Protein AF-A0A522B0C7-F1 (afdb_monomer)

Structure (mmCIF, N/CA/C/O backbone):
data_AF-A0A522B0C7-F1
#
_entry.id   AF-A0A522B0C7-F1
#
loop_
_atom_site.group_PDB
_atom_site.id
_atom_site.type_symbol
_atom_site.label_atom_id
_atom_site.label_alt_id
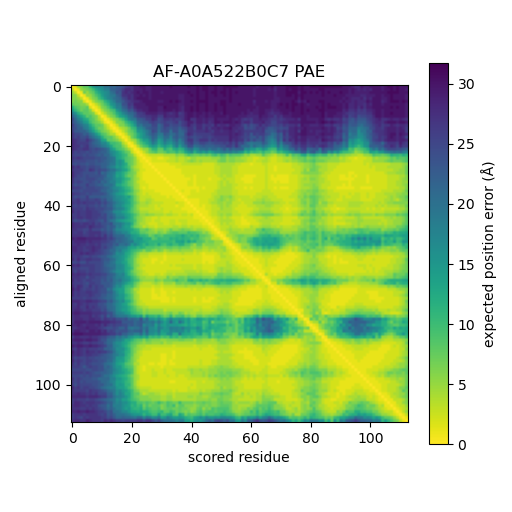_atom_site.label_comp_id
_atom_site.label_asym_id
_atom_site.label_entity_id
_atom_site.label_seq_id
_atom_site.pdbx_PDB_ins_code
_atom_site.Cartn_x
_atom_site.Cartn_y
_atom_site.Cartn_z
_atom_site.occupancy
_atom_site.B_iso_or_equiv
_atom_site.auth_seq_id
_atom_site.auth_comp_id
_atom_site.auth_asym_id
_atom_site.auth_atom_id
_atom_site.pdbx_PDB_model_num
ATOM 1 N N . MET A 1 1 ? -61.055 -35.235 2.290 1.00 40.44 1 MET A N 1
ATOM 2 C CA . MET A 1 1 ? -59.894 -34.708 1.541 1.00 40.44 1 MET A CA 1
ATOM 3 C C . MET A 1 1 ? -59.659 -33.285 2.010 1.00 40.44 1 MET A C 1
ATOM 5 O O . MET A 1 1 ? -60.556 -32.468 1.869 1.00 40.44 1 MET A O 1
ATOM 9 N N . ALA A 1 2 ? -58.532 -33.042 2.676 1.00 50.84 2 ALA A N 1
ATOM 10 C CA . ALA A 1 2 ? -58.157 -31.743 3.227 1.00 50.84 2 ALA A CA 1
ATOM 11 C C . ALA A 1 2 ? -57.279 -30.982 2.225 1.00 50.84 2 ALA A C 1
ATOM 13 O O . ALA A 1 2 ? -56.444 -31.598 1.566 1.00 50.84 2 ALA A O 1
ATOM 14 N N . ILE A 1 3 ? -57.442 -29.663 2.143 1.00 47.31 3 ILE A N 1
ATOM 15 C CA . ILE A 1 3 ? -56.501 -28.766 1.463 1.00 47.31 3 ILE A CA 1
ATOM 16 C C . ILE A 1 3 ? -56.241 -27.555 2.354 1.00 47.31 3 ILE A C 1
ATOM 18 O O . ILE A 1 3 ? -57.135 -27.046 3.027 1.00 47.31 3 ILE A O 1
ATOM 22 N N . ALA A 1 4 ? -54.961 -27.211 2.405 1.00 51.31 4 ALA A N 1
ATOM 23 C CA . ALA A 1 4 ? -54.277 -26.492 3.461 1.00 51.31 4 ALA A CA 1
ATOM 24 C C . ALA A 1 4 ? -54.275 -24.969 3.258 1.00 51.31 4 ALA A C 1
ATOM 26 O O . ALA A 1 4 ? -54.376 -24.472 2.139 1.00 51.31 4 ALA A O 1
ATOM 27 N N . ALA A 1 5 ? -54.117 -24.242 4.366 1.00 51.69 5 ALA A N 1
ATOM 28 C CA . ALA A 1 5 ? -53.943 -22.797 4.409 1.00 51.69 5 ALA A CA 1
ATOM 29 C C . ALA A 1 5 ? -52.477 -22.402 4.148 1.00 51.69 5 ALA A C 1
ATOM 31 O O . ALA A 1 5 ? -51.570 -22.964 4.760 1.00 51.69 5 ALA A O 1
ATOM 32 N N . CYS A 1 6 ? -52.245 -21.392 3.305 1.00 53.12 6 CYS A N 1
ATOM 33 C CA . CYS A 1 6 ? -50.950 -20.719 3.175 1.00 53.12 6 CYS A CA 1
ATOM 34 C C . CYS A 1 6 ? -51.035 -19.322 3.801 1.00 53.12 6 CYS A C 1
ATOM 36 O O . CYS A 1 6 ? -51.532 -18.384 3.183 1.00 53.12 6 CYS A O 1
ATOM 38 N N . GLY A 1 7 ? -50.536 -19.189 5.031 1.00 49.09 7 GLY A N 1
ATOM 39 C CA . GLY A 1 7 ? -50.169 -17.899 5.612 1.00 49.09 7 GLY A CA 1
ATOM 40 C C . GLY A 1 7 ? -48.756 -17.533 5.164 1.00 49.09 7 GLY A C 1
ATOM 41 O O . GLY A 1 7 ? -47.794 -18.168 5.586 1.00 49.09 7 GLY A O 1
ATOM 42 N N . GLY A 1 8 ? -48.630 -16.538 4.287 1.00 43.97 8 GLY A N 1
ATOM 43 C CA . GLY A 1 8 ? -47.344 -15.964 3.896 1.00 43.97 8 GLY A CA 1
ATOM 44 C C . GLY A 1 8 ? -46.868 -14.966 4.947 1.00 43.97 8 GLY A C 1
ATOM 45 O O . GLY A 1 8 ? -47.298 -13.816 4.944 1.00 43.97 8 GLY A O 1
ATOM 46 N N . GLY A 1 9 ? -46.011 -15.417 5.864 1.00 45.12 9 GLY A N 1
ATOM 47 C CA . GLY A 1 9 ? -45.264 -14.547 6.772 1.00 45.12 9 GLY A CA 1
ATOM 48 C C . GLY A 1 9 ? -44.138 -13.835 6.021 1.00 45.12 9 GLY A C 1
ATOM 49 O O . GLY A 1 9 ? -43.378 -14.473 5.295 1.00 45.12 9 GLY A O 1
ATOM 50 N N . GLY A 1 10 ? -44.057 -12.513 6.177 1.00 48.09 10 GLY A N 1
ATOM 51 C CA . GLY A 1 10 ? -43.008 -11.686 5.587 1.00 48.09 10 GLY A CA 1
ATOM 52 C C . GLY A 1 10 ? -41.617 -12.123 6.045 1.00 48.09 10 GLY A C 1
ATOM 53 O O . GLY A 1 10 ? -41.368 -12.282 7.238 1.00 48.09 10 GLY A O 1
ATOM 54 N N . ALA A 1 11 ? -40.713 -12.310 5.086 1.00 48.06 11 ALA A N 1
ATOM 55 C CA . ALA A 1 11 ? -39.305 -12.532 5.364 1.00 48.06 11 ALA A CA 1
ATOM 56 C C . ALA A 1 11 ? -38.674 -11.211 5.822 1.00 48.06 11 ALA A C 1
ATOM 58 O O . ALA A 1 11 ? -38.507 -10.278 5.036 1.00 48.06 11 ALA A O 1
ATOM 59 N N . THR A 1 12 ? -38.326 -11.123 7.101 1.00 55.12 12 THR A N 1
ATOM 60 C CA . THR A 1 12 ? -37.353 -10.149 7.596 1.00 55.12 12 THR A CA 1
ATOM 61 C C . THR A 1 12 ? -36.001 -10.445 6.938 1.00 55.12 12 THR A C 1
ATOM 63 O O . THR A 1 12 ? -35.596 -11.610 6.917 1.00 55.12 12 THR A O 1
ATOM 66 N N . PRO A 1 13 ? -35.272 -9.448 6.402 1.00 56.03 13 PRO A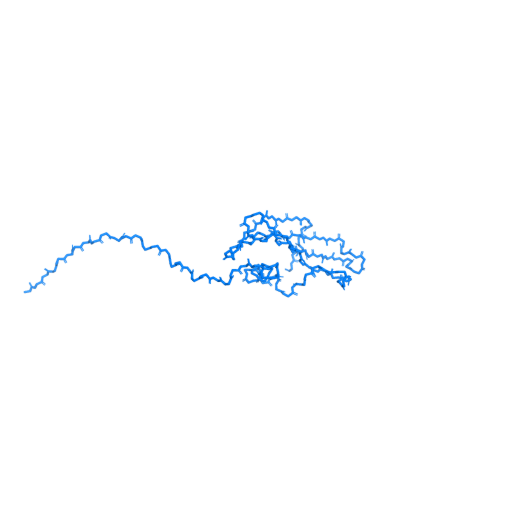 N 1
ATOM 67 C CA . PRO A 1 13 ? -33.917 -9.683 5.924 1.00 56.03 13 PRO A CA 1
ATOM 68 C C . PRO A 1 13 ? -33.036 -10.102 7.107 1.00 56.03 13 PRO A C 1
ATOM 70 O O . PRO A 1 13 ? -32.876 -9.362 8.077 1.00 56.03 13 PRO A O 1
ATOM 73 N N . THR A 1 14 ? -32.489 -11.314 7.039 1.00 57.69 14 THR A N 1
ATOM 74 C CA . THR A 1 14 ? -31.439 -11.785 7.943 1.00 57.69 14 THR A CA 1
ATOM 75 C C . THR A 1 14 ? -30.223 -10.861 7.797 1.00 57.69 14 THR A C 1
ATOM 77 O O . THR A 1 14 ? -29.751 -10.686 6.670 1.00 57.69 14 THR A O 1
ATOM 80 N N . PRO A 1 15 ? -29.701 -10.251 8.879 1.00 56.97 15 PRO A N 1
ATOM 81 C CA . PRO A 1 15 ? -28.418 -9.563 8.804 1.00 56.97 15 PRO A CA 1
ATOM 82 C C . PRO A 1 15 ? -27.334 -10.573 8.392 1.00 56.97 15 PRO A C 1
ATOM 84 O O . PRO A 1 15 ? -27.408 -11.734 8.809 1.00 56.97 15 PRO A O 1
ATOM 87 N N . PRO A 1 16 ? -26.342 -10.179 7.571 1.00 56.69 16 PRO A N 1
ATOM 88 C CA . PRO A 1 16 ? -25.251 -11.074 7.202 1.00 56.69 16 PRO A CA 1
ATOM 89 C C . PRO A 1 16 ? -24.574 -11.616 8.470 1.00 56.69 16 PRO A C 1
ATOM 91 O O . PRO A 1 16 ? -24.565 -10.922 9.493 1.00 56.69 16 PRO A O 1
ATOM 94 N N . PRO A 1 17 ? -24.015 -12.841 8.439 1.00 53.41 17 PRO A N 1
ATOM 95 C CA . PRO A 1 17 ? -23.254 -13.352 9.566 1.00 53.41 17 PRO A CA 1
ATOM 96 C C . PRO A 1 17 ? -22.157 -12.338 9.891 1.00 53.41 17 PRO A 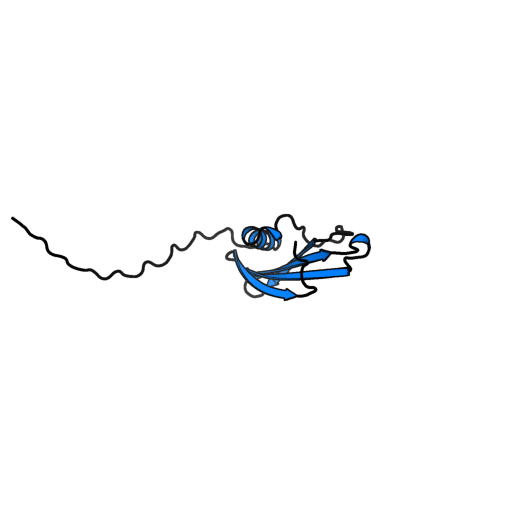C 1
ATOM 98 O O . PRO A 1 17 ? -21.298 -12.053 9.057 1.00 53.41 17 PRO A O 1
ATOM 101 N N . VAL A 1 18 ? -22.226 -11.758 11.090 1.00 54.56 18 VAL A N 1
ATOM 102 C CA . VAL A 1 18 ? -21.138 -10.967 11.660 1.00 54.56 18 VAL A CA 1
ATOM 103 C C . VAL A 1 18 ? -19.975 -11.940 11.776 1.00 54.56 18 VAL A C 1
ATOM 105 O O . VAL A 1 18 ? -19.977 -12.811 12.646 1.00 54.56 18 VAL A O 1
ATOM 108 N N . GLY A 1 19 ? -19.055 -11.875 10.811 1.00 46.22 19 GLY A N 1
ATOM 109 C CA . GLY A 1 19 ? -17.866 -12.709 10.800 1.00 46.22 19 GLY A CA 1
ATOM 110 C C . GLY A 1 19 ? -17.171 -12.579 12.148 1.00 46.22 19 GLY A C 1
ATOM 111 O O . GLY A 1 19 ? -17.073 -11.474 12.686 1.00 46.22 19 GLY A O 1
ATOM 112 N N . SER A 1 20 ? -16.737 -13.708 12.714 1.00 49.09 20 SER A N 1
ATOM 113 C CA . SER A 1 20 ? -15.844 -13.705 13.871 1.00 49.09 20 SER A CA 1
ATOM 114 C C . SER A 1 20 ? -14.769 -12.637 13.670 1.00 49.09 20 SER A C 1
ATOM 116 O O . SER A 1 20 ? -14.238 -12.555 12.557 1.00 49.09 20 SER A O 1
ATOM 118 N N . PRO A 1 21 ? -14.433 -11.833 14.697 1.00 57.12 21 PRO A N 1
ATOM 119 C CA . PRO A 1 21 ? -13.303 -10.933 14.588 1.00 57.12 21 PRO A CA 1
ATOM 120 C C . PRO A 1 21 ? -12.100 -11.782 14.185 1.00 57.12 21 PRO A C 1
ATOM 122 O O . PRO A 1 21 ? -11.698 -12.688 14.919 1.00 57.12 21 PRO A O 1
ATOM 125 N N . GLY A 1 22 ? -11.564 -11.532 12.991 1.00 59.81 22 GLY A N 1
ATOM 126 C CA . GLY A 1 22 ? -10.209 -11.961 12.691 1.00 59.81 22 GLY A CA 1
ATOM 127 C C . GLY A 1 22 ? -9.264 -11.381 13.750 1.00 59.81 22 GLY A C 1
ATOM 128 O O . GLY A 1 22 ? -9.653 -10.470 14.492 1.00 59.81 22 GLY A O 1
ATOM 129 N N . PRO A 1 23 ? -8.030 -11.892 13.860 1.00 69.12 23 PRO A N 1
ATOM 130 C CA . PRO A 1 23 ? -7.047 -11.263 14.728 1.00 69.12 23 PRO A CA 1
ATOM 131 C C . PRO A 1 23 ? -6.967 -9.772 14.382 1.00 69.12 23 PRO A C 1
ATOM 133 O O . PRO A 1 23 ? -6.777 -9.409 13.221 1.00 69.12 23 PRO A O 1
ATOM 136 N N . THR A 1 24 ? -7.161 -8.9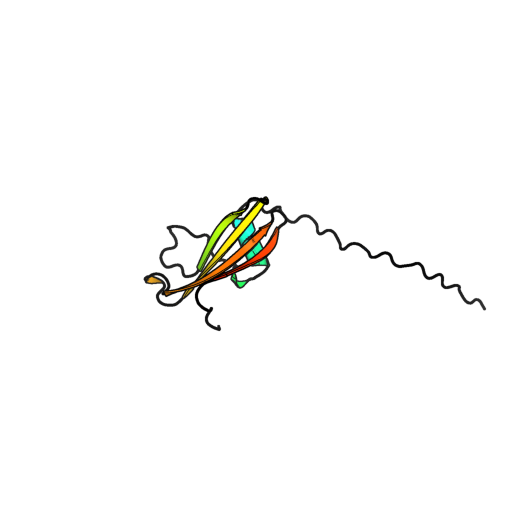18 15.386 1.00 84.88 24 THR A N 1
ATOM 137 C CA . THR A 1 24 ? -7.048 -7.470 15.221 1.00 84.88 24 THR A CA 1
ATOM 138 C C . THR A 1 24 ? -5.674 -7.145 14.647 1.00 84.88 24 THR A C 1
ATOM 140 O O . THR A 1 24 ? -4.657 -7.624 15.155 1.00 84.88 24 THR A O 1
ATOM 143 N N . ILE A 1 25 ? -5.641 -6.324 13.600 1.00 90.31 25 ILE A N 1
ATOM 144 C CA . ILE A 1 25 ? -4.396 -5.850 13.004 1.00 90.31 25 ILE A CA 1
ATOM 145 C C . ILE A 1 25 ? -3.773 -4.846 13.973 1.00 90.31 25 ILE A C 1
ATOM 147 O O . ILE A 1 25 ? -4.285 -3.744 14.153 1.00 90.31 25 ILE A O 1
ATOM 151 N N . THR A 1 26 ? -2.680 -5.239 14.622 1.00 91.50 26 THR A N 1
ATOM 152 C CA . THR A 1 26 ? -1.963 -4.407 15.602 1.00 91.50 26 THR A CA 1
ATOM 153 C C . THR A 1 26 ? -0.524 -4.120 15.197 1.00 91.50 26 THR A C 1
ATOM 155 O O . THR A 1 26 ? 0.136 -3.300 15.832 1.00 91.50 26 THR A O 1
ATOM 158 N N . THR A 1 27 ? -0.034 -4.750 14.1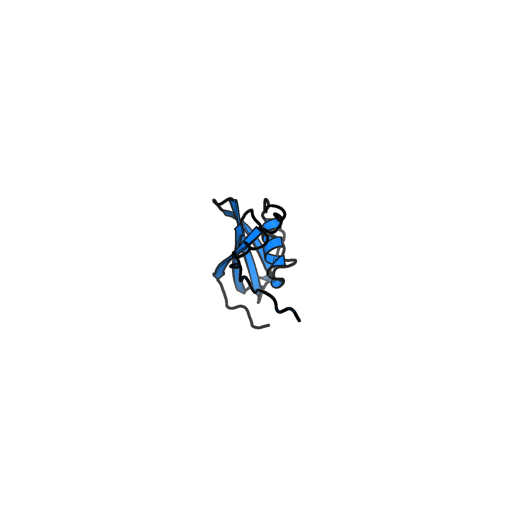27 1.00 93.12 27 THR A N 1
ATOM 159 C CA . THR A 1 27 ? 1.326 -4.557 13.619 1.00 93.12 27 THR A CA 1
ATOM 160 C C . THR A 1 27 ? 1.349 -4.305 12.105 1.00 93.12 27 THR A C 1
ATOM 162 O O . THR A 1 27 ? 0.485 -4.815 11.384 1.00 93.12 27 THR A O 1
ATOM 165 N N . PRO A 1 28 ? 2.373 -3.593 11.594 1.00 93.31 28 PRO A N 1
ATOM 166 C CA . PRO A 1 28 ? 2.558 -3.381 10.157 1.00 93.31 28 PRO A CA 1
ATOM 167 C C . PRO A 1 28 ? 2.659 -4.690 9.358 1.00 93.31 28 PRO A C 1
ATOM 169 O O . PRO A 1 28 ? 2.050 -4.827 8.300 1.00 93.31 28 PRO A O 1
ATOM 172 N N . ALA A 1 29 ? 3.361 -5.690 9.900 1.00 93.06 29 ALA A N 1
ATOM 173 C CA . ALA A 1 29 ? 3.515 -6.995 9.260 1.00 93.06 29 ALA A CA 1
ATOM 174 C C . ALA A 1 29 ? 2.180 -7.751 9.132 1.00 93.06 29 ALA A C 1
ATOM 176 O O . ALA A 1 29 ? 1.932 -8.390 8.111 1.00 93.06 29 ALA A O 1
ATOM 177 N N . GLN A 1 30 ? 1.289 -7.647 10.128 1.00 93.50 30 GLN A N 1
ATOM 178 C CA . GLN A 1 30 ? -0.067 -8.200 10.026 1.00 93.50 30 GLN A CA 1
ATOM 179 C C . GLN A 1 30 ? -0.882 -7.498 8.936 1.00 93.50 30 GLN A C 1
ATOM 181 O O . GLN A 1 30 ? -1.614 -8.161 8.206 1.00 93.50 30 GLN A O 1
ATOM 186 N N . ALA A 1 31 ? -0.737 -6.177 8.794 1.00 93.88 31 ALA A N 1
ATOM 187 C CA . ALA A 1 31 ? -1.402 -5.431 7.732 1.00 93.88 31 ALA A CA 1
ATOM 188 C C . ALA A 1 31 ? -0.908 -5.862 6.342 1.00 93.88 31 ALA A C 1
ATOM 190 O O . ALA A 1 31 ? -1.721 -6.166 5.472 1.00 93.88 31 ALA A O 1
ATOM 191 N N . ALA A 1 32 ? 0.411 -5.964 6.146 1.00 93.81 32 ALA A N 1
ATOM 192 C CA . ALA A 1 32 ? 0.996 -6.427 4.888 1.00 93.81 32 ALA A CA 1
ATOM 193 C C . ALA A 1 32 ? 0.581 -7.871 4.552 1.00 93.81 32 ALA A C 1
ATOM 195 O O . ALA A 1 32 ? 0.191 -8.154 3.419 1.00 93.81 32 ALA A O 1
ATOM 196 N N . ALA A 1 33 ? 0.575 -8.769 5.544 1.00 93.56 33 ALA A N 1
ATOM 197 C CA . ALA A 1 33 ? 0.083 -10.136 5.375 1.00 93.56 33 ALA A CA 1
ATOM 198 C C . ALA A 1 33 ? -1.394 -10.162 4.952 1.00 93.56 33 ALA A C 1
ATOM 200 O O . ALA A 1 33 ? -1.759 -10.899 4.039 1.00 93.56 33 ALA A O 1
ATOM 201 N N . ARG A 1 34 ? -2.229 -9.303 5.548 1.00 93.94 34 ARG A N 1
ATOM 202 C CA . ARG A 1 34 ? -3.653 -9.201 5.216 1.00 93.94 34 ARG A CA 1
ATOM 203 C C . ARG A 1 34 ? -3.899 -8.728 3.781 1.00 93.94 34 ARG A C 1
ATOM 205 O O . ARG A 1 34 ? -4.820 -9.213 3.121 1.00 93.94 34 ARG A O 1
ATOM 212 N N . VAL A 1 35 ? -3.064 -7.819 3.276 1.00 93.75 35 VAL A N 1
ATOM 213 C CA . VAL A 1 35 ? -3.084 -7.442 1.854 1.00 93.75 35 VAL A CA 1
ATOM 214 C C . VAL A 1 35 ? -2.686 -8.637 0.982 1.00 93.75 35 VAL A C 1
ATOM 216 O O . VAL A 1 35 ? -3.387 -8.931 0.020 1.00 93.75 35 VAL A O 1
ATOM 219 N N . GLY A 1 36 ? -1.642 -9.383 1.355 1.00 92.12 36 GLY A N 1
ATOM 220 C CA . GLY A 1 36 ? -1.208 -10.592 0.640 1.00 92.12 36 GLY A CA 1
ATOM 221 C C . GLY A 1 36 ? -2.245 -11.726 0.599 1.00 92.12 36 GLY A C 1
ATOM 222 O O . GLY A 1 36 ? -2.321 -12.463 -0.380 1.00 92.12 36 GLY A O 1
ATOM 223 N N . GLU A 1 37 ? -3.082 -11.860 1.632 1.00 91.94 37 GLU A N 1
ATOM 224 C CA . GLU A 1 37 ? -4.233 -12.782 1.633 1.00 91.94 37 GLU A CA 1
ATOM 225 C C . GLU A 1 37 ? -5.313 -12.376 0.619 1.00 91.94 37 GLU A C 1
ATOM 227 O O . GLU A 1 37 ? -6.026 -13.233 0.099 1.00 91.94 37 GLU A O 1
ATOM 232 N N . THR A 1 38 ? -5.442 -11.074 0.354 1.00 90.75 38 THR A N 1
ATOM 233 C CA . THR A 1 38 ? -6.423 -10.517 -0.589 1.00 90.75 38 THR A CA 1
ATOM 234 C C . THR A 1 38 ? -5.892 -10.552 -2.021 1.00 90.75 38 THR A C 1
ATOM 236 O O . THR A 1 38 ? -6.639 -10.844 -2.953 1.00 90.75 38 THR A O 1
ATOM 239 N N . ASP A 1 39 ? -4.599 -10.284 -2.196 1.00 90.38 39 ASP A N 1
ATOM 240 C CA . ASP A 1 39 ? -3.906 -10.307 -3.477 1.00 90.38 39 ASP A CA 1
ATOM 241 C C . ASP A 1 39 ? -2.565 -11.034 -3.345 1.00 90.38 39 ASP A C 1
ATOM 243 O O . ASP A 1 39 ? -1.590 -10.537 -2.772 1.00 90.38 39 ASP A O 1
ATOM 247 N N . GLN A 1 40 ? -2.519 -12.229 -3.935 1.00 91.12 40 GLN A N 1
ATOM 248 C CA . GLN A 1 40 ? -1.378 -13.130 -3.831 1.00 91.12 40 GLN A CA 1
ATOM 249 C C . GLN A 1 40 ? -0.094 -12.578 -4.463 1.00 91.12 40 GLN A C 1
ATOM 251 O O . GLN A 1 40 ? 0.985 -13.085 -4.155 1.00 91.12 40 GLN A O 1
ATOM 256 N N . ARG A 1 41 ? -0.168 -11.530 -5.299 1.00 89.12 41 ARG A N 1
ATOM 257 C CA . ARG A 1 41 ? 1.017 -10.866 -5.874 1.00 89.12 41 ARG A CA 1
ATOM 258 C C . ARG A 1 41 ? 1.930 -10.272 -4.805 1.00 89.12 41 ARG A C 1
ATOM 260 O O . ARG A 1 41 ? 3.119 -10.100 -5.051 1.00 89.12 41 ARG A O 1
ATOM 267 N N . PHE A 1 42 ? 1.382 -9.968 -3.630 1.00 91.44 42 PHE A N 1
ATOM 268 C CA . PHE A 1 42 ? 2.121 -9.361 -2.527 1.00 91.44 42 PHE A CA 1
ATOM 269 C C . PHE A 1 42 ? 2.652 -10.375 -1.504 1.00 91.44 42 PHE A C 1
ATOM 271 O O . PHE A 1 42 ? 3.339 -9.997 -0.552 1.00 91.44 42 PHE A O 1
ATOM 278 N N . LEU A 1 43 ? 2.370 -11.669 -1.688 1.00 89.81 43 LEU A N 1
ATOM 279 C CA . LEU A 1 43 ? 2.872 -12.717 -0.803 1.00 89.81 43 LEU A CA 1
ATOM 280 C C . LEU A 1 43 ? 4.391 -12.870 -0.932 1.00 89.81 43 LEU A C 1
ATOM 282 O O . LEU A 1 43 ? 4.941 -12.943 -2.027 1.00 89.81 43 LEU A O 1
ATOM 286 N N . GLY A 1 44 ? 5.071 -12.955 0.212 1.00 85.44 44 GLY A N 1
ATOM 287 C CA . GLY A 1 44 ? 6.520 -13.166 0.272 1.00 85.44 44 GLY A CA 1
ATOM 288 C C . GLY A 1 44 ? 7.371 -11.922 0.001 1.00 85.44 44 GLY A C 1
ATOM 289 O O . GLY A 1 44 ? 8.596 -12.017 0.060 1.00 85.44 44 GLY A O 1
ATOM 290 N N . ILE A 1 45 ? 6.761 -10.756 -0.246 1.00 90.81 45 ILE A N 1
ATOM 291 C CA . ILE A 1 45 ? 7.490 -9.486 -0.320 1.00 90.81 45 ILE A CA 1
ATOM 292 C C . ILE A 1 45 ? 7.950 -9.096 1.092 1.00 90.81 45 ILE A C 1
ATOM 294 O O . ILE A 1 45 ? 7.176 -9.137 2.049 1.00 90.81 45 ILE A O 1
ATOM 298 N N . ALA A 1 46 ? 9.224 -8.727 1.224 1.00 91.25 46 ALA A N 1
ATOM 299 C CA . ALA A 1 46 ? 9.824 -8.341 2.496 1.00 91.25 46 ALA A CA 1
ATOM 300 C C . ALA A 1 46 ? 9.600 -6.855 2.825 1.00 91.25 46 ALA A C 1
ATOM 302 O O . ALA A 1 46 ? 9.446 -6.019 1.932 1.00 91.25 46 ALA A O 1
ATOM 303 N N . GLU A 1 47 ? 9.635 -6.527 4.118 1.00 92.62 47 GLU A N 1
ATOM 304 C CA . GLU A 1 47 ? 9.641 -5.141 4.591 1.00 92.62 47 GLU A CA 1
ATOM 305 C C . GLU A 1 47 ? 10.895 -4.410 4.105 1.00 92.62 47 GLU A C 1
ATOM 307 O O . GLU A 1 47 ? 11.996 -4.973 4.118 1.00 92.62 47 GLU A O 1
ATOM 312 N N . GLN A 1 48 ? 10.750 -3.143 3.709 1.00 89.44 48 GLN A N 1
ATOM 313 C CA . GLN A 1 48 ? 11.879 -2.310 3.320 1.00 89.44 48 GLN A CA 1
ATOM 314 C C . GLN A 1 48 ? 12.888 -2.218 4.467 1.00 89.44 48 GLN A C 1
ATOM 316 O O . GLN A 1 48 ? 12.580 -1.770 5.568 1.00 89.44 48 GLN A O 1
ATOM 321 N N . SER A 1 49 ? 14.132 -2.590 4.188 1.00 82.75 49 SER A N 1
ATOM 322 C CA . SER A 1 49 ? 15.230 -2.455 5.137 1.00 82.75 49 SER A CA 1
ATOM 323 C C . SER A 1 49 ? 16.521 -2.097 4.413 1.00 82.75 49 SER A C 1
ATOM 325 O O . SER A 1 49 ? 16.684 -2.381 3.227 1.00 82.75 49 SER A O 1
ATOM 327 N N . ALA A 1 50 ? 17.476 -1.512 5.139 1.00 75.75 50 ALA A N 1
ATOM 328 C CA . ALA A 1 50 ? 18.797 -1.187 4.597 1.00 75.75 50 ALA A CA 1
ATOM 329 C C . ALA A 1 50 ? 19.583 -2.427 4.114 1.00 75.75 50 ALA A C 1
ATOM 331 O O . ALA A 1 50 ? 20.548 -2.290 3.369 1.00 75.75 50 ALA A O 1
ATOM 332 N N . ALA A 1 51 ? 19.167 -3.632 4.520 1.00 73.62 51 ALA A N 1
ATOM 333 C CA . ALA A 1 51 ? 19.754 -4.891 4.075 1.00 73.62 51 ALA A CA 1
ATOM 334 C C . ALA A 1 51 ? 19.257 -5.341 2.685 1.00 73.62 51 ALA A C 1
ATOM 336 O O . ALA A 1 51 ? 19.881 -6.205 2.072 1.00 73.62 51 ALA A O 1
ATOM 337 N N . LEU A 1 52 ? 18.170 -4.758 2.162 1.00 72.56 52 LEU A N 1
ATOM 338 C CA . LEU A 1 52 ? 17.607 -5.081 0.845 1.00 72.56 52 LEU A CA 1
ATOM 339 C C . LEU A 1 52 ? 18.329 -4.336 -0.292 1.00 72.56 52 LEU A C 1
ATOM 341 O O . LEU A 1 52 ? 17.721 -3.592 -1.063 1.00 72.56 52 LEU A O 1
ATOM 345 N N . ILE A 1 53 ? 19.643 -4.529 -0.413 1.00 69.00 53 ILE A N 1
ATOM 346 C CA . ILE A 1 53 ? 20.414 -3.976 -1.535 1.00 69.00 53 ILE A CA 1
ATOM 347 C C . ILE A 1 53 ? 20.027 -4.720 -2.822 1.00 69.00 53 ILE A C 1
ATOM 349 O O . ILE A 1 53 ? 20.148 -5.939 -2.899 1.00 69.00 53 ILE A O 1
ATOM 353 N N . GLY A 1 54 ? 19.566 -3.983 -3.838 1.00 68.44 54 GLY A N 1
ATOM 354 C CA . GLY A 1 54 ? 19.205 -4.538 -5.149 1.00 68.44 54 GLY A CA 1
ATOM 355 C C . GLY A 1 54 ? 17.864 -5.281 -5.197 1.00 68.44 54 GLY A C 1
ATOM 356 O O . GLY A 1 54 ? 17.566 -5.920 -6.206 1.00 68.44 54 GLY A O 1
ATOM 357 N N . ALA A 1 55 ? 17.048 -5.210 -4.139 1.00 77.56 55 ALA A N 1
ATOM 358 C CA . ALA A 1 55 ? 15.710 -5.790 -4.155 1.00 77.56 55 ALA A CA 1
ATOM 359 C C . ALA A 1 55 ? 14.819 -5.085 -5.189 1.00 77.56 55 ALA A C 1
ATOM 361 O O . ALA A 1 55 ? 14.798 -3.857 -5.281 1.00 77.56 55 ALA A O 1
ATOM 362 N N . SER A 1 56 ? 14.059 -5.873 -5.947 1.00 84.94 56 SER A N 1
ATOM 363 C CA . SER A 1 56 ? 13.089 -5.390 -6.933 1.00 84.94 56 SER A CA 1
ATOM 364 C C . SER A 1 56 ? 11.675 -5.271 -6.373 1.00 84.94 56 SER A C 1
ATOM 366 O O . SER A 1 56 ? 10.803 -4.739 -7.045 1.00 84.94 56 SER A O 1
ATOM 368 N N . ALA A 1 57 ? 11.417 -5.744 -5.156 1.00 89.25 57 ALA A N 1
ATOM 369 C CA . ALA A 1 57 ? 10.134 -5.568 -4.495 1.00 89.25 57 ALA A CA 1
ATOM 370 C C . ALA A 1 57 ? 10.312 -5.456 -2.982 1.00 89.25 57 ALA A C 1
ATOM 372 O O . ALA A 1 57 ? 11.150 -6.145 -2.398 1.00 89.25 57 ALA A O 1
ATOM 373 N N . TRP A 1 58 ? 9.525 -4.589 -2.357 1.00 92.94 58 TRP A N 1
ATOM 374 C CA . TRP A 1 58 ? 9.471 -4.415 -0.906 1.00 92.94 58 TRP A CA 1
ATOM 375 C C . TRP A 1 58 ? 8.132 -3.789 -0.510 1.00 92.94 58 TRP A C 1
ATOM 377 O O . TRP A 1 58 ? 7.408 -3.269 -1.361 1.00 92.94 58 TRP A O 1
ATOM 387 N N . TRP A 1 59 ? 7.810 -3.794 0.779 1.00 94.94 59 TRP A N 1
ATOM 388 C CA . TRP A 1 59 ? 6.701 -3.007 1.317 1.00 94.94 59 TRP A CA 1
ATOM 389 C C . TRP A 1 59 ? 7.146 -2.097 2.454 1.00 94.94 59 TRP A C 1
ATOM 391 O O . TRP A 1 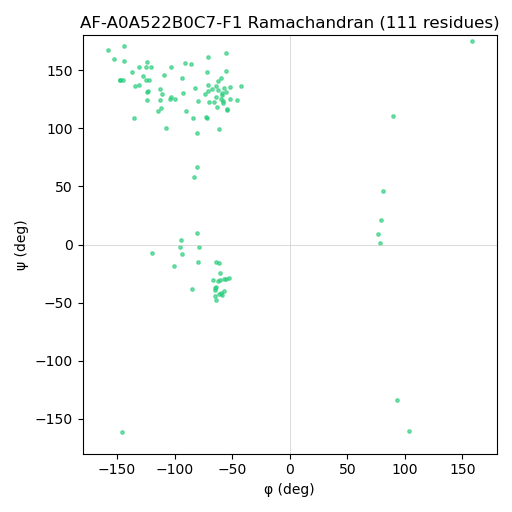59 ? 8.115 -2.374 3.158 1.00 94.94 59 TRP A O 1
ATOM 401 N N . THR A 1 60 ? 6.431 -0.996 2.633 1.00 95.44 60 THR A N 1
ATOM 402 C CA . THR A 1 60 ? 6.504 -0.130 3.811 1.00 95.44 60 THR A CA 1
ATOM 403 C C . THR A 1 60 ? 5.114 0.006 4.405 1.00 95.44 60 THR A C 1
ATOM 405 O O . THR A 1 60 ? 4.112 -0.205 3.721 1.00 95.44 60 THR A O 1
ATOM 408 N N . ALA A 1 61 ? 5.033 0.342 5.687 1.00 95.56 61 ALA A N 1
ATOM 409 C CA . ALA A 1 61 ? 3.753 0.578 6.323 1.00 95.56 61 ALA A CA 1
ATOM 410 C C . ALA A 1 61 ? 3.856 1.649 7.407 1.00 95.56 61 ALA A C 1
ATOM 412 O O . ALA A 1 61 ? 4.830 1.709 8.156 1.00 95.56 61 ALA A O 1
ATOM 413 N N . GLU A 1 62 ? 2.828 2.484 7.489 1.00 95.44 62 GLU A N 1
ATOM 414 C CA . GLU A 1 62 ? 2.699 3.556 8.471 1.00 95.44 62 GLU A CA 1
ATOM 415 C C . GLU A 1 62 ? 1.359 3.444 9.198 1.00 95.44 62 GLU A C 1
ATOM 417 O O . GLU A 1 62 ? 0.358 3.032 8.613 1.00 95.44 62 GLU A O 1
ATOM 422 N N . ALA A 1 63 ? 1.328 3.783 10.487 1.00 94.25 63 ALA A N 1
ATOM 423 C CA . ALA A 1 63 ? 0.079 3.813 11.238 1.00 94.25 63 ALA A CA 1
ATOM 424 C C . ALA A 1 63 ? -0.787 4.996 10.777 1.00 94.25 63 ALA A C 1
ATOM 426 O O . ALA A 1 63 ? -0.284 6.108 10.616 1.00 94.25 63 ALA A O 1
ATOM 427 N N . ILE A 1 64 ? -2.090 4.767 10.612 1.00 93.25 64 ILE A N 1
ATOM 428 C CA . ILE A 1 64 ? -3.062 5.821 10.283 1.00 93.25 64 ILE A CA 1
ATOM 429 C C . ILE A 1 64 ? -3.881 6.227 11.521 1.00 93.25 64 ILE A C 1
ATOM 431 O O . ILE A 1 64 ? -4.077 5.395 12.414 1.00 93.25 64 ILE A O 1
ATOM 435 N N . PRO A 1 65 ? -4.392 7.476 11.587 1.00 86.31 65 PRO A N 1
ATOM 436 C CA . PRO A 1 65 ? -5.107 7.996 12.760 1.00 86.31 65 PRO A CA 1
ATOM 437 C C . PRO A 1 65 ? -6.310 7.157 13.214 1.00 86.31 65 PRO A C 1
ATOM 439 O O . PRO A 1 65 ? -6.592 7.098 14.407 1.00 86.31 65 PRO A O 1
ATOM 442 N N . ASP A 1 66 ? -6.974 6.463 12.287 1.00 81.31 66 ASP A N 1
ATOM 443 C CA . ASP A 1 66 ? -8.187 5.672 12.546 1.00 81.31 66 ASP A CA 1
ATOM 444 C C . ASP A 1 66 ? -7.911 4.276 13.142 1.00 81.31 66 ASP A C 1
ATOM 446 O O . ASP A 1 66 ? -8.811 3.441 13.248 1.00 81.31 66 ASP A O 1
ATOM 450 N N . GLY A 1 67 ? -6.666 4.003 13.548 1.00 81.25 67 GLY A N 1
ATOM 451 C CA . GLY A 1 67 ? -6.289 2.744 14.193 1.00 81.25 67 GLY A CA 1
ATOM 452 C C . GLY A 1 67 ? -6.052 1.614 13.196 1.00 81.25 67 GLY A C 1
ATOM 453 O O . GLY A 1 67 ? -6.543 0.509 13.380 1.00 81.25 67 GLY A O 1
ATOM 454 N N . GLY A 1 68 ? -5.306 1.882 12.129 1.00 92.12 68 GLY A N 1
ATOM 455 C CA . GLY A 1 68 ? -4.927 0.895 11.120 1.00 92.12 68 GLY A CA 1
ATOM 456 C C . GLY A 1 68 ? -3.532 1.163 10.569 1.00 92.12 68 GLY A C 1
ATOM 457 O O . GLY A 1 68 ? -2.765 1.933 11.151 1.00 92.12 68 GLY A O 1
ATOM 458 N N . PHE A 1 69 ? -3.231 0.586 9.410 1.00 96.44 69 PHE A N 1
ATOM 459 C CA . PHE A 1 69 ? -1.976 0.815 8.702 1.00 96.44 69 PHE A CA 1
ATOM 460 C C . PHE A 1 69 ? -2.226 1.152 7.239 1.00 96.44 69 PHE A C 1
ATOM 462 O O . PHE A 1 69 ? -3.011 0.485 6.569 1.00 96.44 69 PHE A O 1
ATOM 469 N N . ARG A 1 70 ? -1.506 2.143 6.722 1.00 96.38 70 ARG A N 1
ATOM 470 C CA . ARG A 1 70 ? -1.345 2.334 5.287 1.00 96.38 70 ARG A CA 1
ATOM 471 C C . ARG A 1 70 ? -0.114 1.559 4.845 1.00 96.38 70 ARG A C 1
ATOM 473 O O . ARG A 1 70 ? 0.993 1.872 5.272 1.00 96.38 70 ARG A O 1
ATOM 480 N N . VAL A 1 71 ? -0.314 0.545 4.015 1.00 96.44 71 VAL A N 1
ATOM 481 C CA . VAL A 1 71 ? 0.733 -0.317 3.467 1.00 96.44 71 VAL A CA 1
ATOM 482 C C . VAL A 1 71 ? 0.995 0.095 2.025 1.00 96.44 71 VAL A C 1
ATOM 484 O O . VAL A 1 71 ? 0.068 0.158 1.220 1.00 96.44 71 VAL A O 1
ATOM 487 N N . THR A 1 72 ? 2.253 0.361 1.694 1.00 96.62 72 THR A N 1
ATOM 488 C CA . THR A 1 72 ? 2.692 0.632 0.325 1.00 96.62 72 THR A CA 1
ATOM 489 C C . THR A 1 72 ? 3.568 -0.514 -0.151 1.00 96.62 72 THR A C 1
ATOM 491 O O . THR A 1 72 ? 4.638 -0.745 0.405 1.00 96.62 72 THR A O 1
ATOM 494 N N . PHE A 1 73 ? 3.134 -1.222 -1.187 1.00 95.00 73 PHE A N 1
ATOM 495 C CA . PHE A 1 73 ? 3.956 -2.201 -1.889 1.00 95.00 73 PHE A CA 1
ATOM 496 C C . PHE A 1 73 ? 4.638 -1.525 -3.062 1.00 95.00 73 PHE A C 1
ATOM 498 O O . PHE A 1 73 ? 3.971 -0.883 -3.866 1.00 95.00 73 PHE A O 1
ATOM 505 N N . THR A 1 74 ? 5.945 -1.708 -3.191 1.00 92.75 74 THR A N 1
ATOM 506 C CA . THR A 1 74 ? 6.718 -1.250 -4.340 1.00 92.75 74 THR A CA 1
ATOM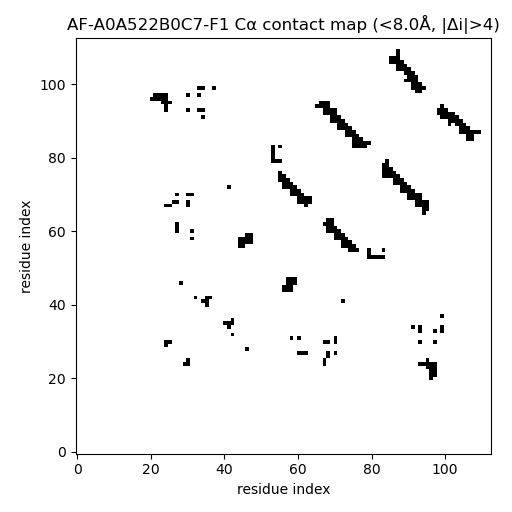 507 C C . THR A 1 74 ? 7.217 -2.454 -5.121 1.00 92.75 74 THR A C 1
ATOM 509 O O . THR A 1 74 ? 7.786 -3.381 -4.547 1.00 92.75 74 THR A O 1
ATOM 512 N N . SER A 1 75 ? 7.059 -2.412 -6.440 1.00 90.75 75 SER A N 1
ATOM 513 C CA . SER A 1 75 ? 7.745 -3.300 -7.376 1.00 90.75 75 SER A CA 1
ATOM 514 C C . SER A 1 75 ? 8.506 -2.460 -8.390 1.00 90.75 75 SER A C 1
ATOM 516 O O . SER A 1 75 ? 7.962 -1.516 -8.954 1.00 90.75 75 SER A O 1
ATOM 518 N N . GLY A 1 76 ? 9.771 -2.782 -8.611 1.00 88.69 76 GLY A N 1
ATOM 519 C CA . GLY A 1 76 ? 10.626 -2.174 -9.610 1.00 88.69 76 GLY A CA 1
ATOM 520 C C . GLY A 1 76 ? 11.153 -3.198 -10.605 1.00 88.69 76 GLY A C 1
ATOM 521 O O . GLY A 1 76 ? 11.302 -4.380 -10.300 1.00 88.69 76 GLY A O 1
ATOM 522 N N . TRP A 1 77 ? 11.451 -2.732 -11.813 1.00 86.00 77 TRP A N 1
ATOM 523 C CA . TRP A 1 77 ? 12.016 -3.544 -12.891 1.00 86.00 77 TRP A CA 1
ATOM 524 C C . TRP A 1 77 ? 13.017 -2.739 -13.732 1.00 86.00 77 TRP A C 1
ATOM 526 O O . TRP A 1 77 ? 13.158 -1.520 -13.593 1.00 86.00 77 TRP A O 1
ATOM 536 N N . GLY A 1 78 ? 13.733 -3.438 -14.615 1.00 82.19 78 GLY A N 1
ATOM 537 C CA . GLY A 1 78 ? 14.854 -2.885 -15.378 1.00 82.19 78 GLY A CA 1
ATOM 538 C C . GLY A 1 78 ? 16.184 -3.127 -14.662 1.00 82.19 78 GLY A C 1
ATOM 539 O O . GLY A 1 78 ? 16.434 -4.235 -14.191 1.00 82.19 78 GLY A O 1
ATOM 540 N N . ASP A 1 79 ? 17.036 -2.104 -14.571 1.00 74.50 79 ASP A N 1
ATOM 541 C CA . ASP A 1 79 ? 18.379 -2.214 -13.982 1.00 74.50 79 ASP A CA 1
ATOM 542 C C . ASP A 1 79 ? 18.358 -2.152 -12.442 1.00 74.50 79 ASP A C 1
ATOM 544 O O . ASP A 1 79 ? 18.806 -1.198 -11.808 1.00 74.50 79 ASP A O 1
ATOM 548 N N . CYS A 1 80 ? 17.765 -3.169 -11.815 1.00 73.00 80 CYS A N 1
ATOM 549 C CA . CYS A 1 80 ? 17.643 -3.247 -10.359 1.00 73.00 80 CYS A CA 1
ATOM 550 C C . CYS A 1 80 ? 18.975 -3.267 -9.577 1.00 73.00 80 CYS A C 1
ATOM 552 O O . CYS A 1 80 ? 18.991 -2.689 -8.487 1.00 73.00 80 CYS A O 1
ATOM 554 N N . PRO A 1 81 ? 20.100 -3.810 -10.093 1.00 63.62 81 PRO A N 1
ATOM 555 C CA . PRO A 1 81 ? 21.414 -3.636 -9.467 1.00 63.62 81 PRO A CA 1
ATOM 556 C C . PRO A 1 81 ? 21.841 -2.168 -9.292 1.00 63.62 81 PRO A C 1
ATOM 558 O O . PRO A 1 81 ? 22.538 -1.856 -8.329 1.00 63.62 81 PRO A O 1
ATOM 561 N N . ALA A 1 82 ? 21.392 -1.264 -10.173 1.00 62.47 82 ALA A N 1
ATOM 562 C CA . ALA A 1 82 ? 21.635 0.182 -10.093 1.00 62.47 82 ALA A CA 1
ATOM 563 C C . ALA A 1 82 ? 20.504 0.964 -9.388 1.00 62.47 82 ALA A C 1
ATOM 565 O O . ALA A 1 82 ? 20.555 2.191 -9.290 1.00 62.47 82 ALA A O 1
ATOM 566 N N . GLY A 1 83 ? 19.495 0.256 -8.869 1.00 60.41 83 GLY A N 1
ATOM 567 C CA . GLY A 1 83 ? 18.223 0.819 -8.432 1.00 60.41 83 GLY A CA 1
ATOM 568 C C . GLY A 1 83 ? 17.235 0.820 -9.593 1.00 60.41 83 GLY A C 1
ATOM 569 O O . GLY A 1 83 ? 17.405 1.567 -10.548 1.00 60.41 83 GLY A O 1
ATOM 570 N N . CYS A 1 84 ? 16.205 -0.031 -9.503 1.00 77.75 84 CYS A N 1
ATOM 571 C CA . CYS A 1 84 ? 15.283 -0.294 -10.611 1.00 77.75 84 CYS A CA 1
ATOM 572 C C . CYS A 1 84 ? 14.822 1.005 -11.296 1.00 77.75 84 CYS A C 1
ATOM 574 O O . CYS A 1 84 ? 14.304 1.899 -10.621 1.00 77.75 84 CYS A O 1
ATOM 576 N N . ILE A 1 85 ? 15.032 1.082 -12.618 1.00 80.50 85 ILE A N 1
ATOM 577 C CA . ILE A 1 85 ? 14.752 2.266 -13.452 1.00 80.50 85 ILE A CA 1
ATOM 578 C C . ILE A 1 85 ? 13.278 2.642 -13.370 1.00 80.50 85 ILE A C 1
ATOM 580 O O . ILE A 1 85 ? 12.948 3.817 -13.245 1.00 80.50 85 ILE A O 1
ATOM 584 N N . ASN A 1 86 ? 12.417 1.630 -13.430 1.00 85.56 86 ASN A N 1
ATOM 585 C CA . ASN A 1 86 ? 10.980 1.803 -13.335 1.00 85.56 86 ASN A CA 1
ATOM 586 C C . ASN A 1 86 ? 10.492 1.255 -12.003 1.00 85.56 86 ASN A C 1
ATOM 588 O O . ASN A 1 86 ? 11.029 0.250 -11.512 1.00 85.56 86 ASN A O 1
ATOM 592 N N . LYS A 1 87 ? 9.469 1.895 -11.439 1.00 88.62 87 LYS A N 1
ATOM 593 C CA . LYS A 1 87 ? 8.833 1.464 -10.191 1.00 88.62 87 LYS A CA 1
ATOM 594 C C . LYS A 1 87 ? 7.342 1.736 -10.224 1.00 88.62 87 LYS A C 1
ATOM 596 O O . LYS A 1 87 ? 6.904 2.796 -10.658 1.00 88.62 87 LYS A O 1
ATOM 601 N N . HIS A 1 88 ? 6.587 0.808 -9.662 1.00 93.69 88 HIS A N 1
ATOM 602 C CA . HIS A 1 88 ? 5.172 0.956 -9.390 1.00 93.69 88 HIS A CA 1
ATOM 603 C C . HIS A 1 88 ? 4.902 0.747 -7.906 1.00 93.69 88 HIS A C 1
ATOM 605 O O . HIS A 1 88 ? 5.511 -0.117 -7.271 1.00 93.69 88 HIS A O 1
ATOM 611 N N . ASN A 1 89 ? 3.983 1.539 -7.368 1.00 94.31 89 ASN A N 1
ATOM 612 C CA . ASN A 1 89 ? 3.566 1.493 -5.981 1.00 94.31 89 ASN A CA 1
ATOM 613 C C . ASN A 1 89 ? 2.062 1.260 -5.891 1.00 94.31 89 ASN A C 1
ATOM 615 O O . ASN A 1 89 ? 1.291 1.997 -6.503 1.00 94.31 89 ASN A O 1
ATOM 619 N N . TRP A 1 90 ? 1.662 0.318 -5.044 1.00 96.38 90 TRP A N 1
ATOM 620 C CA . TRP A 1 90 ? 0.275 0.090 -4.649 1.00 96.38 90 TRP A CA 1
ATOM 621 C C . TRP A 1 90 ? 0.090 0.486 -3.196 1.00 96.38 90 TRP A C 1
ATOM 623 O O . TRP A 1 90 ? 0.855 0.047 -2.338 1.00 96.38 90 TRP A O 1
ATOM 633 N N . ILE A 1 91 ? -0.925 1.294 -2.918 1.00 96.44 91 ILE A N 1
ATOM 634 C CA . ILE A 1 91 ? -1.220 1.820 -1.589 1.00 96.44 91 ILE A CA 1
ATOM 635 C C . ILE A 1 91 ? -2.538 1.216 -1.114 1.00 96.44 91 ILE A C 1
ATOM 637 O O . ILE A 1 91 ? -3.579 1.363 -1.759 1.00 96.44 91 ILE A O 1
ATOM 641 N N . PHE A 1 92 ? -2.497 0.583 0.051 1.00 96.50 92 PHE A N 1
ATOM 642 C CA . PHE A 1 92 ? -3.650 -0.010 0.713 1.00 96.50 92 PHE A CA 1
ATOM 643 C C . PHE A 1 92 ? -3.792 0.548 2.119 1.00 96.50 92 PHE A C 1
ATOM 645 O O . PHE A 1 92 ? -2.808 0.724 2.830 1.00 96.50 92 PHE A O 1
ATOM 652 N N . GLU A 1 93 ? -5.022 0.772 2.549 1.00 96.00 93 GLU A N 1
ATOM 653 C CA . GLU A 1 93 ? -5.355 1.048 3.938 1.00 96.00 93 GLU A CA 1
ATOM 654 C C . GLU A 1 93 ? -5.970 -0.199 4.554 1.00 96.00 93 GLU A C 1
ATOM 656 O O . GLU A 1 93 ? -6.931 -0.765 4.035 1.00 96.00 93 GLU A O 1
ATOM 661 N N . VAL A 1 94 ? -5.389 -0.643 5.662 1.00 94.62 94 VAL A N 1
ATOM 662 C CA . VAL A 1 94 ? -5.838 -1.804 6.419 1.00 94.62 94 VAL A CA 1
ATOM 663 C C . VAL A 1 94 ? -6.329 -1.321 7.772 1.00 94.62 94 VAL A C 1
ATOM 665 O O . VAL A 1 94 ? -5.546 -0.817 8.577 1.00 94.62 94 VAL A O 1
ATOM 668 N N . SER A 1 95 ? -7.622 -1.467 8.043 1.00 93.44 95 SER A N 1
ATOM 669 C CA . SER A 1 95 ? -8.186 -1.106 9.349 1.00 93.44 95 SER A CA 1
ATOM 670 C C . SER A 1 95 ? -7.751 -2.089 10.445 1.00 93.44 95 SER A C 1
ATOM 672 O O . SER A 1 95 ? -7.399 -3.233 10.148 1.00 93.44 95 SER A O 1
ATOM 674 N N . ALA A 1 96 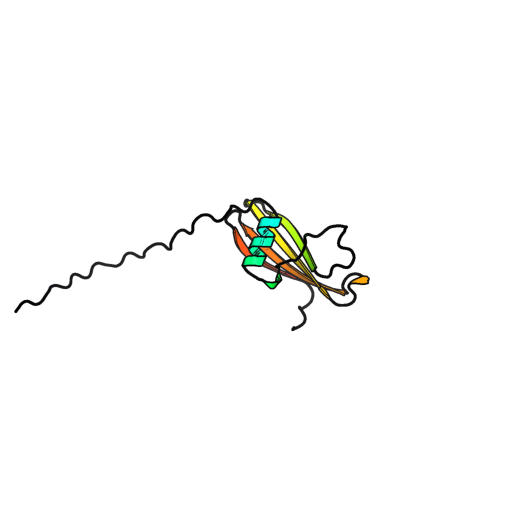? -7.857 -1.710 11.727 1.00 90.19 96 ALA A N 1
ATOM 675 C CA . ALA A 1 96 ? -7.670 -2.640 12.855 1.00 90.19 96 ALA A CA 1
ATOM 676 C C . ALA A 1 96 ? -8.534 -3.907 12.747 1.00 90.19 96 ALA A C 1
ATOM 678 O O . ALA A 1 96 ? -8.144 -4.966 13.233 1.00 90.19 96 ALA A O 1
ATOM 679 N N . ALA A 1 97 ? -9.699 -3.819 12.098 1.00 88.94 97 ALA A N 1
ATOM 680 C CA . ALA A 1 97 ? -10.590 -4.954 11.877 1.00 88.94 97 ALA A CA 1
ATOM 681 C C . ALA A 1 97 ? -10.143 -5.874 10.720 1.00 88.94 97 ALA A C 1
ATOM 683 O O . ALA A 1 97 ? -10.803 -6.874 10.446 1.00 88.94 97 ALA A O 1
ATOM 684 N N . GLY A 1 98 ? -9.051 -5.545 10.021 1.00 88.88 98 GLY A N 1
ATOM 685 C CA . GLY A 1 98 ? -8.533 -6.320 8.892 1.00 88.88 98 GLY A CA 1
ATOM 686 C C . GLY A 1 98 ? -9.282 -6.093 7.580 1.00 88.88 98 GLY A C 1
ATOM 687 O O . GLY A 1 98 ? -9.221 -6.947 6.691 1.00 88.88 98 GLY A O 1
ATOM 688 N N . VAL A 1 99 ? -9.998 -4.969 7.457 1.00 91.25 99 VAL A N 1
ATOM 689 C CA . VAL A 1 99 ? -10.602 -4.536 6.188 1.00 91.25 99 VAL A CA 1
ATOM 690 C C . VAL A 1 99 ? -9.518 -3.879 5.347 1.00 91.25 99 VAL A C 1
ATOM 692 O O . VAL A 1 99 ? -8.895 -2.929 5.814 1.00 91.25 99 VAL A O 1
ATOM 695 N N . VAL A 1 100 ? -9.306 -4.388 4.134 1.00 93.88 100 VAL A N 1
ATOM 696 C CA . VAL A 1 100 ? -8.335 -3.857 3.170 1.00 93.88 100 VAL A CA 1
ATOM 697 C C . VAL A 1 100 ? -9.063 -2.989 2.153 1.00 93.88 100 VAL A C 1
ATOM 699 O O . VAL A 1 100 ? -9.985 -3.459 1.487 1.00 93.88 100 VAL A O 1
ATOM 702 N N . THR A 1 101 ? -8.616 -1.747 2.006 1.00 94.81 101 THR A N 1
ATOM 703 C CA . THR A 1 101 ? -9.158 -0.779 1.052 1.00 94.81 101 THR A CA 1
ATOM 704 C C . THR A 1 101 ? -8.031 -0.280 0.146 1.00 94.81 101 THR A C 1
ATOM 706 O O . THR A 1 101 ? -7.033 0.227 0.660 1.00 94.81 101 THR A O 1
ATOM 709 N N . PRO A 1 102 ? -8.139 -0.391 -1.190 1.00 94.62 102 PRO A N 1
ATOM 710 C CA . PRO A 1 102 ? -7.182 0.244 -2.089 1.00 94.62 102 PRO A CA 1
ATOM 711 C C . PRO A 1 102 ? -7.304 1.768 -1.968 1.00 94.62 102 PRO A C 1
ATOM 713 O O . PRO A 1 102 ? -8.380 2.331 -2.163 1.00 94.62 102 PRO A O 1
ATOM 716 N N . ALA A 1 103 ? -6.199 2.426 -1.627 1.00 93.88 103 ALA A N 1
ATOM 717 C CA . ALA A 1 103 ? -6.125 3.875 -1.443 1.00 93.88 103 ALA A CA 1
ATOM 718 C C . ALA A 1 103 ? -5.510 4.589 -2.657 1.00 93.88 103 ALA A C 1
ATOM 720 O O . ALA A 1 103 ? -5.696 5.793 -2.828 1.00 93.88 103 ALA A O 1
ATOM 721 N N . GLY A 1 104 ? -4.803 3.856 -3.520 1.00 93.31 104 GLY A N 1
ATOM 722 C CA . GLY A 1 104 ? -4.301 4.372 -4.787 1.00 93.31 104 GLY A CA 1
ATOM 723 C C . GLY A 1 104 ? -3.126 3.577 -5.334 1.00 93.31 104 GLY A C 1
ATOM 724 O O . GLY A 1 104 ? -2.593 2.682 -4.684 1.00 93.31 104 GLY A O 1
ATOM 725 N N . GLU A 1 105 ? -2.708 3.945 -6.537 1.00 94.38 105 GLU A N 1
ATOM 726 C CA . GLU A 1 105 ? -1.546 3.384 -7.220 1.00 94.38 105 GLU A CA 1
ATOM 727 C C . GLU A 1 105 ? -0.758 4.527 -7.869 1.00 94.38 105 GLU A C 1
ATOM 729 O O . GLU A 1 105 ? -1.332 5.557 -8.237 1.00 94.38 105 GLU A O 1
ATOM 734 N N . SER A 1 106 ? 0.562 4.394 -7.973 1.00 91.69 106 SER A N 1
ATOM 735 C CA . SER A 1 106 ? 1.419 5.417 -8.585 1.00 91.69 106 SER A CA 1
ATOM 736 C C . SER A 1 106 ? 2.690 4.826 -9.184 1.00 91.69 106 SER A C 1
ATOM 738 O O . SER A 1 106 ? 3.136 3.756 -8.780 1.00 91.69 106 SER A O 1
ATOM 740 N N . GLY A 1 107 ? 3.309 5.558 -10.108 1.00 89.25 107 GLY A N 1
ATOM 741 C CA . GLY A 1 107 ? 4.539 5.145 -10.780 1.00 89.25 107 GLY A CA 1
ATOM 742 C C . GLY A 1 107 ? 4.297 4.649 -12.202 1.00 89.25 107 GLY A C 1
ATOM 743 O O . GLY A 1 107 ? 3.280 4.965 -12.821 1.00 89.25 107 GLY A O 1
ATOM 744 N N . ASP A 1 108 ? 5.262 3.903 -12.723 1.00 88.38 108 ASP A N 1
ATOM 745 C CA . ASP A 1 108 ? 5.277 3.441 -14.108 1.00 88.38 108 ASP A CA 1
ATOM 746 C C . ASP A 1 108 ? 4.235 2.346 -14.348 1.00 88.38 108 ASP A C 1
ATOM 748 O O . ASP A 1 108 ? 3.967 1.552 -13.445 1.00 88.38 108 ASP A O 1
ATOM 752 N N . PRO A 1 109 ? 3.645 2.242 -15.550 1.00 85.56 109 PRO A N 1
ATOM 753 C CA . PRO A 1 109 ? 2.741 1.146 -15.865 1.00 85.56 109 PRO A CA 1
ATOM 754 C C . PRO A 1 109 ? 3.459 -0.195 -15.712 1.00 85.56 109 PRO A C 1
ATOM 756 O O . PRO A 1 109 ? 4.535 -0.416 -16.272 1.00 85.56 109 PRO A O 1
ATOM 759 N N . VAL A 1 110 ? 2.839 -1.094 -14.953 1.00 83.25 110 VAL A N 1
ATOM 760 C CA . VAL A 1 110 ? 3.371 -2.432 -14.694 1.00 83.25 110 VAL A CA 1
ATOM 761 C C . VAL A 1 110 ? 3.420 -3.186 -16.026 1.00 83.25 110 VAL A C 1
ATOM 763 O O . VAL A 1 110 ? 2.397 -3.237 -16.718 1.00 83.25 110 VAL A O 1
ATOM 766 N N . PRO A 1 111 ? 4.571 -3.760 -16.420 1.00 75.94 111 PRO A N 1
ATOM 767 C CA . PRO A 1 111 ? 4.673 -4.515 -17.657 1.00 75.94 111 PRO A CA 1
ATOM 768 C C . PRO A 1 111 ? 3.657 -5.653 -17.649 1.00 75.94 111 PRO A C 1
ATOM 770 O O . PRO A 1 111 ? 3.534 -6.363 -16.649 1.00 75.94 111 PRO A O 1
ATOM 773 N N . ALA A 1 112 ? 2.942 -5.827 -18.761 1.00 73.19 112 ALA A N 1
ATOM 774 C CA . ALA A 1 112 ? 2.107 -7.004 -18.943 1.00 73.19 112 ALA A CA 1
ATOM 775 C C . ALA A 1 112 ? 3.002 -8.249 -18.834 1.00 73.19 112 ALA A C 1
ATOM 777 O O . ALA A 1 112 ? 4.001 -8.353 -19.550 1.00 73.19 112 ALA A O 1
ATOM 778 N N . GLN A 1 113 ? 2.673 -9.123 -17.884 1.00 53.00 113 GLN A N 1
ATOM 779 C CA . GLN A 1 113 ? 3.304 -10.430 -17.702 1.00 53.00 113 GLN A CA 1
ATOM 780 C C . GLN A 1 113 ? 2.707 -11.423 -18.698 1.00 53.00 113 GLN A C 1
ATOM 782 O O . GLN A 1 113 ? 1.466 -11.384 -18.879 1.00 53.00 113 GLN A O 1
#

Radius of gyration: 22.31 Å; Cα contacts (8 Å, |Δi|>4): 180; chains: 1; bounding box: 82×43×34 Å

pLDDT: mean 80.49, std 16.71, range [40.44, 96.62]

Nearest PDB structures (foldseek):
  1wnh-assembly1_A  TM=5.463E-01  e=1.798E+00  Mus musculus
  6ncl-assembly1_a5  TM=4.845E-01  e=1.493E+00  Paramecium bursaria Chlorella virus 1
  2bo9-assembly1_D  TM=5.442E-01  e=2.947E+00  Homo sapiens
  2mt6-assembly1_A  TM=4.811E-01  e=2.448E+00  Homo sapiens
  8h2i-assembly1_bQ  TM=4.210E-01  e=4.270E+00  Paramecium bursaria Chlorella virus 1

Solvent-accessible surface area (backbone atoms only — not comparable to full-atom values): 6921 Å² total; per-residue (Å²): 139,88,85,84,87,84,82,84,74,82,82,74,84,76,75,75,82,80,69,75,83,58,79,64,36,83,46,60,68,53,39,50,49,54,50,17,76,76,40,66,90,51,54,89,58,44,72,68,51,93,84,58,75,53,60,42,54,29,29,50,62,45,80,41,96,89,51,26,29,40,33,37,41,38,43,36,44,80,53,20,85,82,54,38,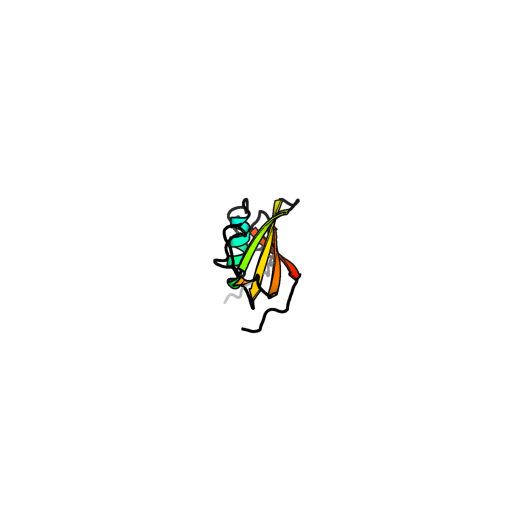76,39,44,30,35,44,34,33,35,22,38,26,78,62,50,77,40,86,73,47,74,50,72,48,84,78,75,87,128

Sequence (113 aa):
MAIAACGGGGATPTPPPVGSPGPTITTPAQAAARVGETDQRFLGIAEQSAALIGASAWWTAEAIPDGGFRVTFTSGWGDCPAGCINKHNWIFEVSAAGVVTPAGESGDPVPAQ

Secondary structure (DSSP, 8-state):
-----------PPPPPP----PPP--SHHHHHHHHHHH-GGGTTPPBP-TT-TT-SEEEEEEEETTTEEEEEEEEEESSGGG--SEEEEEEEEEETT--EEEEEEEESPPPP-

Mean predicted aligned error: 11.3 Å

Foldseek 3Di:
DDDDDDDDDDDDDDDPPPPDQDQFAQDPVSLLVLVCVVPVVSPPAAADDPVCQLDQKHKYWDADPQAWIWIKIKGADDPSNVPGPWMKIWIWTQHRSSDIDGPDIDTDPDDDD